Protein AF-A0A5R2MSP9-F1 (afdb_monomer_lite)

pLDDT: mean 94.14, std 3.6, range [82.19, 98.12]

Radius of gyration: 12.53 Å; chains: 1; bounding box: 25×25×31 Å

Structure (mmCIF, N/CA/C/O backbone):
data_AF-A0A5R2MSP9-F1
#
_entry.id   AF-A0A5R2MSP9-F1
#
loop_
_atom_site.group_PDB
_atom_site.id
_atom_site.type_symbol
_atom_site.label_atom_id
_atom_site.lab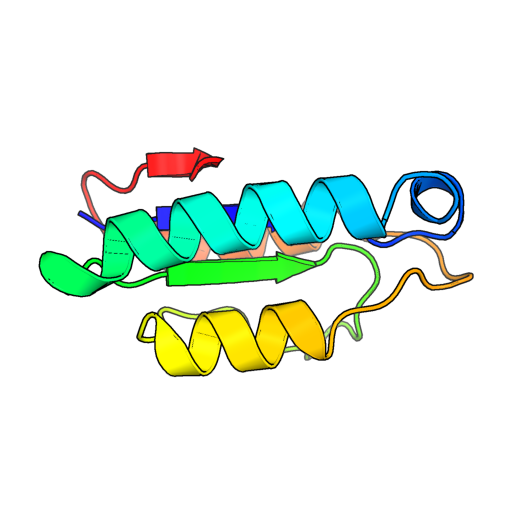el_alt_id
_atom_site.label_comp_id
_atom_site.label_asym_id
_atom_site.label_entity_id
_atom_site.label_seq_id
_atom_site.pdbx_PDB_ins_code
_atom_site.Cartn_x
_atom_site.Cartn_y
_atom_site.Cartn_z
_atom_site.occupancy
_atom_site.B_iso_or_equiv
_atom_site.auth_seq_id
_atom_site.auth_comp_id
_atom_site.auth_asym_id
_atom_site.auth_atom_id
_atom_site.pdbx_PDB_model_num
ATOM 1 N N . PRO A 1 1 ? -9.875 -4.117 13.881 1.00 85.25 1 PRO A N 1
ATOM 2 C CA . PRO A 1 1 ? -9.727 -4.360 12.424 1.00 85.25 1 PRO A CA 1
ATOM 3 C C . PRO A 1 1 ? -8.368 -3.808 11.964 1.00 85.25 1 PRO A C 1
ATOM 5 O O . PRO A 1 1 ? -7.846 -2.922 12.638 1.00 85.25 1 PRO A O 1
ATOM 8 N N . ALA A 1 2 ? -7.791 -4.336 10.885 1.00 94.19 2 ALA A N 1
ATOM 9 C CA . ALA A 1 2 ? -6.549 -3.845 10.270 1.00 94.19 2 ALA A CA 1
ATOM 10 C C . ALA A 1 2 ? -6.815 -3.361 8.833 1.00 94.19 2 ALA A C 1
ATOM 12 O O . ALA A 1 2 ? -7.857 -3.684 8.271 1.00 94.19 2 ALA A O 1
ATOM 13 N N . LEU A 1 3 ? -5.885 -2.616 8.241 1.00 97.06 3 LEU A N 1
ATOM 14 C CA . LEU A 1 3 ? -5.901 -2.245 6.825 1.00 97.06 3 LEU A CA 1
ATOM 15 C C . LEU A 1 3 ? -4.788 -3.004 6.098 1.00 97.06 3 LEU A C 1
ATOM 17 O O . LEU A 1 3 ? -3.613 -2.784 6.376 1.00 97.06 3 LEU A O 1
ATOM 21 N N . ALA A 1 4 ? -5.128 -3.861 5.144 1.00 97.31 4 ALA A N 1
ATOM 22 C CA . ALA A 1 4 ? -4.169 -4.390 4.184 1.00 97.31 4 ALA A CA 1
ATOM 23 C C . ALA A 1 4 ? -4.092 -3.453 2.981 1.00 97.31 4 ALA A C 1
ATOM 25 O O . ALA A 1 4 ? -5.119 -3.165 2.372 1.00 97.31 4 ALA A O 1
ATOM 26 N N . LEU A 1 5 ? -2.887 -3.005 2.641 1.00 97.12 5 LEU A N 1
ATOM 27 C CA . LEU A 1 5 ? -2.631 -2.180 1.467 1.00 97.12 5 LEU A CA 1
ATOM 28 C C . LEU A 1 5 ? -1.679 -2.943 0.549 1.00 97.12 5 LEU A C 1
ATOM 30 O O . LEU A 1 5 ? -0.505 -3.106 0.895 1.00 97.12 5 LEU A O 1
ATOM 34 N N . VAL A 1 6 ? -2.155 -3.390 -0.614 1.00 96.19 6 VAL A N 1
ATOM 35 C CA . VAL A 1 6 ? -1.309 -4.116 -1.574 1.00 96.19 6 VAL A CA 1
ATOM 36 C C . VAL A 1 6 ? -1.185 -3.336 -2.874 1.00 96.19 6 VAL A C 1
ATOM 38 O O . VAL A 1 6 ? -2.168 -3.095 -3.564 1.00 96.19 6 VAL A O 1
ATOM 41 N N . SER A 1 7 ? 0.039 -2.953 -3.238 1.00 94.81 7 SER A N 1
ATOM 42 C CA . SER A 1 7 ? 0.293 -2.120 -4.416 1.00 94.81 7 SER A CA 1
ATOM 43 C C . SER A 1 7 ? 1.288 -2.767 -5.373 1.00 94.81 7 SER A C 1
ATOM 45 O O . SER A 1 7 ? 2.384 -3.174 -4.984 1.00 94.81 7 SER A O 1
ATOM 47 N N . ASP A 1 8 ? 0.928 -2.814 -6.655 1.00 94.38 8 ASP A N 1
ATOM 48 C CA . ASP A 1 8 ? 1.869 -3.173 -7.710 1.00 94.38 8 ASP A CA 1
ATOM 49 C C . ASP A 1 8 ? 2.870 -2.041 -7.946 1.00 94.38 8 ASP A C 1
ATOM 51 O O . ASP A 1 8 ? 2.506 -0.955 -8.405 1.00 94.38 8 ASP A O 1
ATOM 55 N N . ASN A 1 9 ? 4.145 -2.316 -7.681 1.00 94.12 9 ASN A N 1
ATOM 56 C CA . ASN A 1 9 ? 5.263 -1.404 -7.921 1.00 94.12 9 ASN A CA 1
ATOM 57 C C . ASN A 1 9 ? 6.214 -1.933 -9.007 1.00 94.12 9 ASN A C 1
ATOM 59 O O . ASN A 1 9 ? 7.425 -1.727 -8.934 1.00 94.12 9 ASN A O 1
ATOM 63 N N . ASP A 1 10 ? 5.684 -2.620 -10.018 1.00 92.00 10 ASP A N 1
ATOM 64 C CA . ASP A 1 10 ? 6.448 -2.923 -11.228 1.00 92.00 10 ASP A CA 1
ATOM 65 C C . ASP A 1 10 ? 6.681 -1.677 -12.091 1.00 92.00 10 ASP A C 1
ATOM 67 O O . ASP A 1 10 ? 6.188 -0.578 -11.821 1.00 92.00 10 ASP A O 1
ATOM 71 N N . TRP A 1 11 ? 7.474 -1.843 -13.146 1.00 88.31 11 TRP A N 1
ATOM 72 C CA . TRP A 1 11 ? 7.785 -0.762 -14.073 1.00 88.31 11 TRP A CA 1
ATOM 73 C C . TRP A 1 11 ? 6.549 -0.222 -14.805 1.00 88.31 11 TRP A C 1
ATOM 75 O O . TRP A 1 11 ? 6.489 0.973 -15.090 1.00 88.31 11 TRP A O 1
ATOM 85 N N . ALA A 1 12 ? 5.543 -1.061 -15.070 1.00 89.69 12 ALA A N 1
ATOM 86 C CA . ALA A 1 12 ? 4.312 -0.628 -15.731 1.00 89.69 12 ALA A CA 1
ATOM 87 C C . ALA A 1 12 ? 3.535 0.390 -14.876 1.00 89.69 12 ALA A C 1
ATOM 89 O O . ALA A 1 12 ? 2.915 1.309 -15.413 1.00 89.69 12 ALA A O 1
ATOM 90 N N . SER A 1 13 ? 3.641 0.302 -13.548 1.00 88.62 13 SER A N 1
ATOM 91 C CA . SER A 1 13 ? 3.078 1.286 -12.620 1.00 88.62 13 SER A CA 1
ATOM 92 C C . SER A 1 13 ? 3.807 2.639 -12.591 1.00 88.62 13 SER A C 1
ATOM 94 O O . SER A 1 13 ? 3.284 3.580 -11.988 1.00 88.62 13 SER A O 1
ATOM 96 N N . ALA A 1 14 ? 4.980 2.788 -13.221 1.00 90.88 14 ALA A N 1
ATOM 97 C CA . ALA A 1 14 ? 5.830 3.970 -13.047 1.00 90.88 14 ALA A CA 1
ATOM 98 C C . ALA A 1 14 ? 5.151 5.295 -13.433 1.00 90.88 14 ALA A C 1
ATOM 100 O O . ALA A 1 14 ? 5.246 6.268 -12.684 1.00 90.88 14 ALA A O 1
ATOM 101 N N . ALA A 1 15 ? 4.411 5.323 -14.548 1.00 93.00 15 ALA A N 1
ATOM 102 C CA . ALA A 1 15 ? 3.750 6.532 -15.052 1.00 93.00 15 ALA A CA 1
ATOM 103 C C . ALA A 1 15 ? 2.710 7.120 -14.078 1.00 93.00 15 ALA A C 1
ATOM 105 O O . ALA A 1 15 ? 2.445 8.321 -14.095 1.00 93.00 15 ALA A O 1
ATOM 106 N N . HIS A 1 16 ? 2.141 6.283 -13.208 1.00 92.19 16 HIS A N 1
ATOM 107 C CA . HIS A 1 16 ? 1.081 6.665 -12.272 1.00 92.19 16 HIS A CA 1
ATOM 108 C C . HIS A 1 16 ? 1.489 6.468 -10.808 1.00 92.19 16 HIS A C 1
ATOM 110 O O . HIS A 1 16 ? 0.648 6.552 -9.912 1.00 92.19 16 HIS A O 1
ATOM 116 N N . TRP A 1 17 ? 2.776 6.221 -10.540 1.00 94.62 17 TRP A N 1
ATOM 117 C CA . TRP A 1 17 ? 3.247 5.839 -9.210 1.00 94.62 17 TRP A CA 1
ATOM 118 C C . TRP A 1 17 ? 2.910 6.878 -8.142 1.00 94.62 17 TRP A C 1
ATOM 120 O O . TRP A 1 17 ? 2.366 6.533 -7.097 1.00 94.62 17 TRP A O 1
ATOM 130 N N . ASN A 1 18 ? 3.132 8.161 -8.433 1.00 94.94 18 ASN A N 1
ATOM 131 C CA . ASN A 1 18 ? 2.844 9.236 -7.482 1.00 94.94 18 ASN A CA 1
ATOM 132 C C . ASN A 1 18 ? 1.354 9.300 -7.102 1.00 94.94 18 ASN A C 1
ATOM 134 O O . ASN A 1 18 ? 1.030 9.574 -5.952 1.00 94.94 18 ASN A O 1
ATOM 138 N N . GLN A 1 19 ? 0.442 9.005 -8.036 1.00 95.56 19 GLN A N 1
ATOM 139 C CA . GLN A 1 19 ? -1.000 8.974 -7.757 1.00 95.56 19 GLN A CA 1
ATOM 140 C C . GLN A 1 19 ? -1.374 7.780 -6.868 1.00 95.56 19 GLN A C 1
ATOM 142 O O . GLN A 1 19 ? -2.192 7.915 -5.955 1.00 95.56 19 GLN A O 1
ATOM 147 N N . ARG A 1 20 ? -0.740 6.620 -7.095 1.00 95.56 20 ARG A N 1
ATOM 148 C CA . ARG A 1 20 ? -0.894 5.436 -6.237 1.00 95.56 20 ARG A CA 1
ATOM 149 C C . ARG A 1 20 ? -0.386 5.708 -4.824 1.00 95.56 20 ARG A C 1
ATOM 151 O O . ARG A 1 20 ? -1.099 5.414 -3.871 1.00 95.56 20 ARG A O 1
ATOM 158 N N . VAL A 1 21 ? 0.793 6.322 -4.695 1.00 96.88 21 VAL A N 1
ATOM 159 C CA . VAL A 1 21 ? 1.358 6.728 -3.399 1.00 96.88 21 VAL A CA 1
ATOM 160 C C . VAL A 1 21 ? 0.425 7.702 -2.688 1.00 96.88 21 VAL A C 1
ATOM 162 O O . VAL A 1 21 ? 0.043 7.424 -1.561 1.00 96.88 21 VAL A O 1
ATOM 165 N N . ALA A 1 22 ? -0.034 8.768 -3.347 1.00 97.12 22 ALA A N 1
ATOM 166 C CA . ALA A 1 22 ? -0.938 9.741 -2.729 1.00 97.12 22 ALA A CA 1
ATOM 167 C C . ALA A 1 22 ? -2.258 9.107 -2.241 1.00 97.12 22 ALA A C 1
ATOM 169 O O . ALA A 1 22 ? -2.766 9.445 -1.171 1.00 97.12 22 ALA A O 1
ATOM 170 N N . THR A 1 23 ? -2.805 8.156 -3.004 1.00 97.06 23 THR A N 1
ATOM 171 C CA . THR A 1 23 ? -4.020 7.421 -2.615 1.00 97.06 23 THR A CA 1
ATOM 172 C C . THR A 1 23 ? -3.767 6.536 -1.395 1.00 97.06 23 THR A C 1
ATOM 174 O O . THR A 1 23 ? -4.537 6.563 -0.436 1.00 97.06 23 THR A O 1
ATOM 177 N N . ALA A 1 24 ? -2.663 5.789 -1.403 1.00 97.56 24 ALA A N 1
ATOM 178 C CA . ALA A 1 24 ? -2.255 4.949 -0.288 1.00 97.56 24 ALA A CA 1
ATOM 179 C C . ALA A 1 24 ? -1.946 5.765 0.980 1.00 97.56 24 ALA A C 1
ATOM 181 O O . ALA A 1 24 ? -2.373 5.384 2.066 1.00 97.56 24 ALA A O 1
ATOM 182 N N . GLU A 1 25 ? -1.272 6.912 0.854 1.00 98.06 25 GLU A N 1
ATOM 183 C CA . GLU A 1 25 ? -0.995 7.816 1.975 1.00 98.06 25 GLU A CA 1
ATOM 184 C C . GLU A 1 25 ? -2.291 8.287 2.636 1.00 98.06 25 GLU A C 1
ATOM 186 O O . GLU A 1 25 ? -2.380 8.300 3.862 1.00 98.06 25 GLU A O 1
ATOM 191 N N . ARG A 1 26 ? -3.322 8.620 1.848 1.00 98.00 26 ARG A N 1
ATOM 192 C CA . ARG A 1 26 ? -4.638 8.986 2.387 1.00 98.00 26 ARG A CA 1
ATOM 193 C C . ARG A 1 26 ? -5.251 7.853 3.214 1.00 98.00 26 ARG A C 1
ATOM 195 O O . ARG A 1 26 ? -5.665 8.099 4.340 1.00 98.00 26 ARG A O 1
ATOM 202 N N . LEU A 1 27 ? -5.257 6.624 2.694 1.00 97.94 27 LEU A N 1
ATOM 203 C CA . LEU A 1 27 ? -5.803 5.463 3.411 1.00 97.94 27 LEU A CA 1
ATOM 204 C C . LEU A 1 27 ? -5.051 5.183 4.722 1.00 97.94 27 LEU A C 1
ATOM 206 O O . LEU A 1 27 ? -5.670 4.878 5.740 1.00 97.94 27 LEU A O 1
ATOM 210 N N . ILE A 1 28 ? -3.722 5.315 4.716 1.00 97.81 28 ILE A N 1
ATOM 211 C CA . ILE A 1 28 ? -2.898 5.133 5.919 1.00 97.81 28 ILE A CA 1
ATOM 212 C C . ILE A 1 28 ? -3.156 6.251 6.939 1.00 97.81 28 ILE A C 1
ATOM 214 O O . ILE A 1 28 ? -3.265 5.981 8.136 1.00 97.81 28 ILE A O 1
ATOM 218 N N . ASN A 1 29 ? -3.302 7.496 6.482 1.00 98.00 29 ASN A N 1
ATOM 219 C CA . ASN A 1 29 ? -3.646 8.619 7.353 1.00 98.00 29 ASN A CA 1
ATOM 220 C C . ASN A 1 29 ? -5.026 8.437 8.003 1.00 98.00 29 ASN A C 1
ATOM 222 O O . ASN A 1 29 ? -5.164 8.713 9.191 1.00 98.00 29 ASN A O 1
ATOM 226 N N . ASP A 1 30 ? -6.013 7.907 7.276 1.00 97.06 30 ASP A N 1
ATOM 227 C CA . ASP A 1 30 ? -7.347 7.611 7.820 1.00 97.06 30 ASP A CA 1
ATOM 228 C C . ASP A 1 30 ? -7.308 6.480 8.877 1.00 97.06 30 ASP A C 1
ATOM 230 O O . ASP A 1 30 ? -8.090 6.477 9.833 1.00 97.06 30 ASP A O 1
ATOM 234 N N . ALA A 1 31 ? -6.363 5.539 8.758 1.00 95.94 31 ALA A N 1
ATOM 235 C CA . ALA A 1 31 ? -6.141 4.460 9.726 1.00 95.94 31 ALA A CA 1
ATOM 236 C C . ALA A 1 31 ? -5.489 4.943 11.044 1.00 95.94 31 ALA A C 1
ATOM 238 O O . ALA A 1 31 ? -5.747 4.381 12.116 1.00 95.94 31 ALA A O 1
ATOM 239 N N . GLY A 1 32 ? -4.675 6.002 10.984 1.00 95.69 32 GLY A N 1
ATOM 240 C CA . GLY A 1 32 ? -3.865 6.512 12.096 1.00 95.69 32 GLY A CA 1
ATOM 241 C C . GLY A 1 32 ? -4.642 6.905 13.364 1.00 95.69 32 GLY A C 1
ATOM 242 O O . GLY A 1 32 ? -4.333 6.367 14.430 1.00 95.69 32 GLY A O 1
ATOM 243 N N . PRO A 1 33 ? -5.657 7.793 13.298 1.00 96.19 33 PRO A N 1
ATOM 244 C 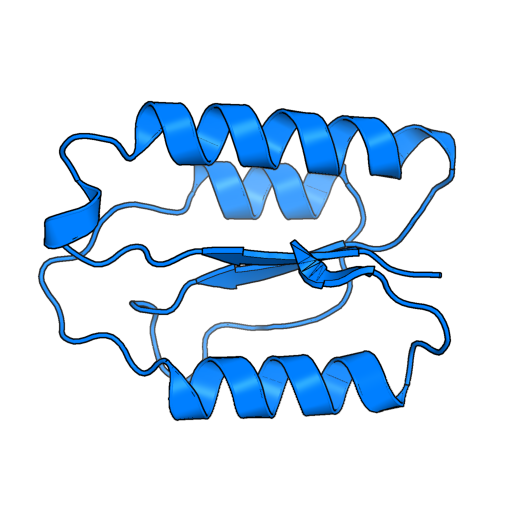CA . PRO A 1 33 ? -6.403 8.265 14.472 1.00 96.19 33 PRO A CA 1
ATOM 245 C C . PRO A 1 33 ? -7.017 7.141 15.312 1.00 96.19 33 PRO A C 1
ATOM 247 O O . PRO A 1 33 ? -7.043 7.215 16.539 1.00 96.19 33 PRO A O 1
ATOM 250 N N . ASN A 1 34 ? -7.456 6.069 14.649 1.00 94.75 34 ASN A N 1
ATOM 251 C CA . ASN A 1 34 ? -8.068 4.905 15.286 1.00 94.75 34 ASN A CA 1
ATOM 252 C C . ASN A 1 34 ? -7.050 3.811 15.647 1.00 94.75 34 ASN A C 1
ATOM 254 O O . ASN A 1 34 ? -7.449 2.730 16.077 1.00 94.75 34 ASN A O 1
ATOM 258 N N . ARG A 1 35 ? -5.746 4.074 15.465 1.00 94.69 35 ARG A N 1
ATOM 259 C CA . ARG A 1 35 ? -4.646 3.111 15.647 1.00 94.69 35 ARG A CA 1
ATOM 260 C C . ARG A 1 35 ? -4.898 1.789 14.919 1.00 94.69 35 ARG A C 1
ATOM 262 O O . ARG A 1 35 ? -4.561 0.721 15.428 1.00 94.69 35 ARG A O 1
ATOM 269 N N . VAL A 1 36 ? -5.517 1.861 13.742 1.00 97.12 36 VAL A N 1
ATOM 270 C CA . VAL A 1 36 ? -5.750 0.693 12.892 1.00 97.12 36 VAL A CA 1
ATOM 271 C C . VAL A 1 36 ? -4.392 0.256 12.336 1.00 97.12 36 VAL A C 1
ATOM 273 O O . VAL A 1 36 ? -3.753 1.051 11.645 1.00 97.12 36 VAL A O 1
ATOM 276 N N . PRO A 1 37 ? -3.920 -0.971 12.627 1.00 97.44 37 PRO A N 1
ATOM 277 C CA . PRO A 1 37 ? -2.656 -1.456 12.086 1.00 97.44 37 PRO A CA 1
ATOM 278 C C . PRO A 1 37 ? -2.726 -1.562 10.564 1.00 97.44 37 PRO A C 1
ATOM 280 O O . PRO A 1 37 ? -3.752 -1.976 10.018 1.00 97.44 37 PRO A O 1
ATOM 283 N N . VAL A 1 38 ? -1.628 -1.238 9.889 1.00 98.06 38 VAL A N 1
ATOM 284 C CA . VAL A 1 38 ? -1.520 -1.284 8.430 1.00 98.06 38 VAL A CA 1
ATOM 285 C C . VAL A 1 38 ? -0.560 -2.391 8.020 1.00 98.06 38 VAL A C 1
ATOM 287 O O . VAL A 1 38 ? 0.545 -2.478 8.541 1.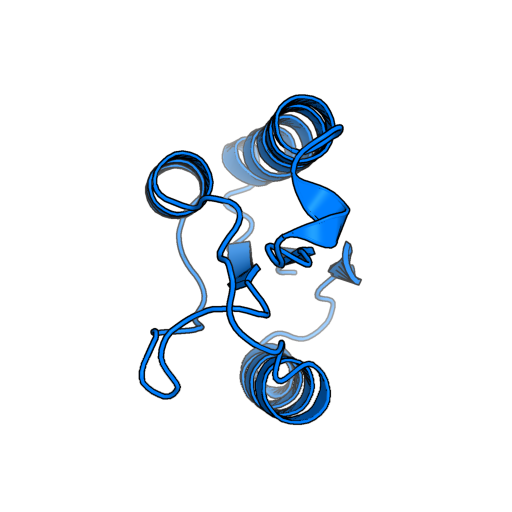00 98.06 38 VAL A O 1
ATOM 290 N N . VAL A 1 39 ? -0.952 -3.216 7.055 1.00 98.00 39 VAL A N 1
ATOM 291 C CA . VAL A 1 39 ? -0.102 -4.232 6.428 1.00 98.00 39 VAL A CA 1
ATOM 292 C C . VAL A 1 39 ? 0.240 -3.763 5.008 1.00 98.00 39 VAL A C 1
ATOM 294 O O . VAL A 1 39 ? -0.512 -4.065 4.079 1.00 98.00 39 VAL A O 1
ATOM 297 N N . PRO A 1 40 ? 1.325 -2.987 4.811 1.00 97.00 40 PRO A N 1
ATOM 298 C CA . PRO A 1 40 ? 1.743 -2.547 3.485 1.00 97.00 40 PRO A CA 1
ATOM 299 C C . PRO A 1 40 ? 2.531 -3.646 2.761 1.00 97.00 40 PRO A C 1
ATOM 301 O O . PRO A 1 40 ? 3.509 -4.184 3.289 1.00 97.00 40 PRO A O 1
ATOM 304 N N . ALA A 1 41 ? 2.147 -3.944 1.523 1.00 96.88 41 ALA A N 1
ATOM 305 C CA . ALA A 1 41 ? 2.820 -4.918 0.674 1.00 96.88 41 ALA A CA 1
ATOM 306 C C . ALA A 1 41 ? 2.993 -4.399 -0.761 1.00 96.88 41 ALA A C 1
ATOM 308 O O . ALA A 1 41 ? 2.094 -3.788 -1.336 1.00 96.88 41 ALA A O 1
ATOM 309 N N . PHE A 1 42 ? 4.158 -4.679 -1.345 1.00 96.00 42 PHE A N 1
ATOM 310 C CA . PHE A 1 42 ? 4.540 -4.253 -2.691 1.00 96.00 42 PHE A CA 1
ATOM 311 C C . PHE A 1 42 ? 4.991 -5.468 -3.502 1.00 96.00 42 PHE A C 1
ATOM 313 O O . PHE A 1 42 ? 5.752 -6.294 -2.995 1.00 96.00 42 PHE A O 1
ATOM 320 N N . THR A 1 43 ? 4.492 -5.622 -4.729 1.00 95.00 43 THR A N 1
ATOM 321 C CA . THR A 1 43 ? 4.599 -6.900 -5.461 1.00 95.00 43 THR A CA 1
ATOM 322 C C . THR A 1 43 ? 5.902 -7.103 -6.233 1.00 95.00 43 THR A C 1
ATOM 324 O O . THR A 1 43 ? 6.223 -8.233 -6.597 1.00 95.00 43 THR A O 1
ATOM 327 N N . ALA A 1 44 ? 6.677 -6.043 -6.446 1.00 94.56 44 ALA A N 1
ATOM 328 C CA . ALA A 1 44 ? 8.016 -6.054 -7.023 1.00 94.56 44 ALA A CA 1
ATOM 329 C C . ALA A 1 44 ? 9.051 -5.660 -5.953 1.00 94.56 44 ALA A C 1
ATOM 331 O O . ALA A 1 44 ? 9.751 -4.654 -6.061 1.00 94.56 44 ALA A O 1
ATOM 332 N N . GLU A 1 45 ? 9.137 -6.450 -4.885 1.00 89.62 45 GLU A N 1
ATOM 333 C CA . GLU A 1 45 ? 10.138 -6.318 -3.821 1.00 89.62 45 GLU A CA 1
ATOM 334 C C . GLU A 1 45 ? 10.958 -7.605 -3.672 1.00 89.62 45 GLU A C 1
ATOM 336 O O . GLU A 1 45 ? 10.662 -8.632 -4.281 1.00 89.62 45 GLU A O 1
ATOM 341 N N . LYS A 1 46 ? 12.027 -7.563 -2.866 1.00 86.88 46 LYS A N 1
ATOM 342 C CA . LYS A 1 46 ? 12.813 -8.773 -2.576 1.00 86.88 46 LYS A CA 1
ATOM 343 C C . LYS A 1 46 ? 11.918 -9.840 -1.918 1.00 86.88 46 LYS A C 1
ATOM 345 O O . LYS A 1 46 ? 11.103 -9.478 -1.068 1.00 86.88 46 LYS A O 1
ATOM 350 N N . PRO A 1 47 ? 12.119 -11.145 -2.186 1.00 82.19 47 PRO A N 1
ATOM 351 C CA . PRO A 1 47 ? 11.297 -12.207 -1.593 1.00 82.19 47 PRO A CA 1
ATOM 352 C C . PRO A 1 47 ? 11.256 -12.200 -0.058 1.00 82.19 47 PRO A C 1
ATOM 354 O O . PRO A 1 47 ? 10.258 -12.588 0.541 1.00 82.19 47 PRO A O 1
ATOM 357 N N . ASN A 1 48 ? 12.320 -11.721 0.590 1.00 82.94 48 ASN A N 1
ATOM 358 C CA . ASN A 1 48 ? 12.422 -11.604 2.044 1.00 82.94 48 ASN A CA 1
ATOM 359 C C . ASN A 1 48 ? 11.958 -10.244 2.596 1.00 82.94 48 ASN A C 1
ATOM 361 O O . ASN A 1 48 ? 12.163 -9.974 3.777 1.00 82.94 48 ASN A O 1
ATOM 365 N N . ALA A 1 49 ? 11.362 -9.375 1.774 1.00 87.31 49 ALA A N 1
ATOM 366 C CA . ALA A 1 49 ? 10.791 -8.122 2.248 1.00 87.31 49 ALA A CA 1
ATOM 367 C C . ALA A 1 49 ? 9.730 -8.419 3.311 1.00 87.31 49 ALA A C 1
ATOM 369 O O . ALA A 1 49 ? 8.832 -9.229 3.083 1.00 87.31 49 ALA A O 1
ATOM 370 N N . GLU A 1 50 ? 9.849 -7.792 4.475 1.00 87.75 50 GLU A N 1
ATOM 371 C CA . GLU A 1 50 ? 8.911 -7.985 5.577 1.00 87.75 50 GLU A CA 1
ATOM 372 C C . GLU A 1 50 ? 7.497 -7.512 5.199 1.00 87.75 50 GLU A C 1
ATOM 374 O O . GLU A 1 50 ? 7.329 -6.463 4.569 1.00 87.75 50 GLU A O 1
ATOM 379 N N . ILE A 1 51 ? 6.492 -8.312 5.555 1.00 93.50 51 ILE A N 1
ATOM 380 C CA . ILE A 1 51 ? 5.068 -8.005 5.401 1.00 93.50 51 ILE A CA 1
ATOM 381 C C . ILE A 1 51 ? 4.441 -8.324 6.752 1.00 93.50 51 ILE A C 1
ATOM 383 O O . ILE A 1 51 ? 4.414 -9.485 7.159 1.00 93.50 51 ILE A O 1
ATOM 387 N N . GLY A 1 52 ? 3.985 -7.294 7.453 1.00 93.31 52 GLY A N 1
ATOM 388 C CA . GLY A 1 52 ? 3.450 -7.405 8.802 1.00 93.31 52 GLY A CA 1
ATOM 389 C C . GLY A 1 52 ? 2.699 -6.138 9.203 1.00 93.31 52 GLY A C 1
ATOM 390 O O . GLY A 1 52 ? 2.776 -5.135 8.487 1.00 93.31 52 GLY A O 1
ATOM 391 N N . PRO A 1 53 ? 1.938 -6.188 10.307 1.00 96.25 53 PRO A N 1
ATOM 392 C CA . PRO A 1 53 ? 1.227 -5.028 10.815 1.00 96.25 53 PRO A CA 1
ATOM 393 C C . PRO A 1 53 ? 2.221 -3.989 11.336 1.00 96.25 53 PRO A C 1
ATOM 395 O O . PRO A 1 53 ? 3.058 -4.277 12.187 1.00 96.25 53 PRO A O 1
ATOM 398 N N . LEU A 1 54 ? 2.091 -2.772 10.832 1.00 97.62 54 LEU A N 1
ATOM 399 C CA . LEU A 1 54 ? 2.824 -1.586 11.242 1.00 97.62 54 LEU A CA 1
ATOM 400 C C . LEU A 1 54 ? 1.839 -0.546 11.777 1.00 97.62 54 LEU A C 1
ATOM 402 O O . LEU A 1 54 ? 0.648 -0.569 11.448 1.00 97.62 54 LEU A O 1
ATOM 406 N N . ASP A 1 55 ? 2.331 0.391 12.583 1.00 97.81 55 ASP A N 1
ATOM 407 C CA . ASP A 1 55 ? 1.579 1.619 12.823 1.00 97.81 55 ASP A CA 1
ATOM 408 C C . ASP A 1 55 ? 1.554 2.501 11.559 1.00 97.81 55 ASP A C 1
ATOM 410 O O . ASP A 1 55 ? 2.262 2.257 10.575 1.00 97.81 55 ASP A O 1
ATOM 414 N N . ALA A 1 56 ? 0.705 3.530 11.569 1.00 97.81 56 ALA A N 1
ATOM 415 C CA . ALA A 1 56 ? 0.534 4.403 10.412 1.00 97.81 56 ALA A CA 1
ATOM 416 C C . ALA A 1 56 ? 1.832 5.135 10.017 1.00 97.81 56 ALA A C 1
ATOM 418 O O . ALA A 1 56 ? 2.072 5.336 8.829 1.00 97.81 56 ALA A O 1
ATOM 419 N N . ALA A 1 57 ? 2.686 5.500 10.978 1.00 98.06 57 ALA A N 1
ATOM 420 C CA . ALA A 1 57 ? 3.927 6.218 10.696 1.00 98.06 57 ALA A CA 1
ATOM 421 C C . ALA A 1 57 ? 4.941 5.310 9.983 1.00 98.06 57 ALA A C 1
ATOM 423 O O . ALA A 1 57 ? 5.429 5.652 8.907 1.00 98.06 57 ALA A O 1
ATOM 424 N N . ALA A 1 58 ? 5.175 4.109 10.512 1.00 98.12 58 ALA A N 1
ATOM 425 C CA . ALA A 1 58 ? 6.060 3.123 9.900 1.00 98.12 58 ALA A CA 1
ATOM 426 C C . ALA A 1 58 ? 5.532 2.635 8.537 1.00 98.12 58 ALA A C 1
ATOM 428 O O . ALA A 1 58 ? 6.311 2.386 7.612 1.00 98.12 58 ALA A O 1
ATOM 429 N N . ALA A 1 59 ? 4.208 2.534 8.372 1.00 97.81 59 ALA A N 1
ATOM 430 C CA . ALA A 1 59 ? 3.604 2.214 7.082 1.00 97.81 59 ALA A CA 1
ATOM 431 C C . ALA A 1 59 ? 3.817 3.329 6.041 1.00 97.81 59 ALA A C 1
ATOM 433 O O . ALA A 1 59 ? 4.135 3.023 4.889 1.00 97.81 59 ALA A O 1
ATOM 434 N N . LEU A 1 60 ? 3.705 4.604 6.437 1.00 98.12 60 LEU A N 1
ATOM 435 C CA . LEU A 1 60 ? 4.018 5.752 5.576 1.00 98.12 60 LEU A CA 1
ATOM 436 C C . LEU A 1 60 ? 5.490 5.767 5.162 1.00 98.12 60 LEU A C 1
ATOM 438 O O . LEU A 1 60 ? 5.786 5.971 3.985 1.00 98.12 60 LEU A O 1
ATOM 442 N N . ASP A 1 61 ? 6.408 5.512 6.094 1.00 97.50 61 ASP A N 1
ATOM 443 C CA . ASP A 1 61 ? 7.840 5.446 5.790 1.00 97.50 61 ASP A CA 1
ATOM 444 C C . ASP A 1 61 ? 8.132 4.360 4.751 1.00 97.50 61 ASP A C 1
ATOM 446 O O . ASP A 1 61 ? 8.838 4.592 3.764 1.00 97.50 61 ASP A O 1
ATOM 450 N N . ARG A 1 62 ? 7.515 3.183 4.911 1.00 96.50 62 ARG A N 1
ATOM 451 C CA .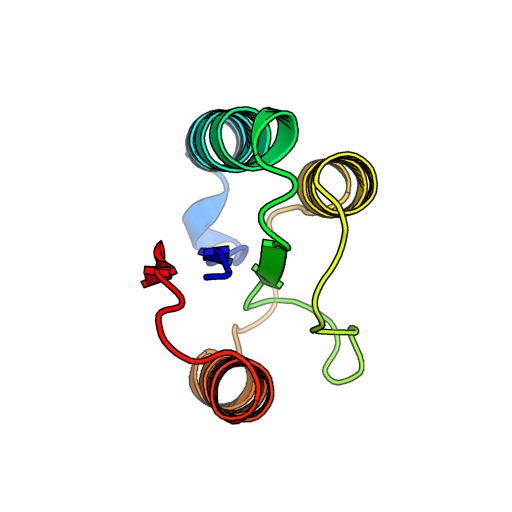 ARG A 1 62 ? 7.660 2.078 3.959 1.00 96.50 62 ARG A CA 1
ATOM 452 C C . ARG A 1 62 ? 7.050 2.400 2.593 1.00 96.50 62 ARG A C 1
ATOM 454 O O . ARG A 1 62 ? 7.656 2.071 1.575 1.00 96.50 62 ARG A O 1
ATOM 461 N N . LEU A 1 63 ? 5.898 3.070 2.559 1.00 96.94 63 LEU A N 1
ATOM 462 C CA . LEU A 1 63 ? 5.252 3.519 1.323 1.00 96.94 63 LEU A CA 1
ATOM 463 C C . LEU A 1 63 ? 6.095 4.551 0.567 1.00 96.94 63 LEU A C 1
ATOM 465 O O . LEU A 1 63 ? 6.267 4.429 -0.643 1.00 96.94 63 LEU A O 1
ATOM 469 N N . ARG A 1 64 ? 6.663 5.533 1.269 1.00 95.69 64 ARG A N 1
ATOM 470 C CA . ARG A 1 64 ? 7.515 6.576 0.674 1.00 95.69 64 ARG A CA 1
ATOM 471 C C . ARG A 1 64 ? 8.855 6.038 0.187 1.00 95.69 64 ARG A C 1
ATOM 473 O O . ARG A 1 64 ? 9.430 6.573 -0.760 1.00 95.69 64 ARG A O 1
ATOM 480 N N . ALA A 1 65 ? 9.354 4.977 0.818 1.00 94.88 65 ALA A N 1
ATOM 481 C CA . ALA A 1 65 ? 10.548 4.272 0.371 1.00 94.88 65 ALA A CA 1
ATOM 482 C C . ALA A 1 65 ? 10.295 3.391 -0.867 1.00 94.88 65 ALA A C 1
ATOM 484 O O . ALA A 1 65 ? 11.242 3.101 -1.608 1.00 94.88 65 ALA A O 1
ATOM 485 N N . ALA A 1 66 ? 9.048 2.969 -1.104 1.00 94.75 66 ALA A N 1
ATOM 486 C CA . ALA A 1 66 ? 8.688 2.131 -2.238 1.00 94.75 66 ALA A CA 1
ATOM 487 C C . ALA A 1 66 ? 8.778 2.902 -3.564 1.00 94.75 66 ALA A C 1
ATOM 489 O O . ALA A 1 66 ? 8.434 4.082 -3.676 1.00 94.75 66 ALA A O 1
ATOM 490 N N . LYS A 1 67 ? 9.265 2.211 -4.597 1.00 94.25 67 LYS A N 1
ATOM 491 C CA . LYS A 1 67 ? 9.475 2.765 -5.939 1.00 94.25 67 LYS A CA 1
ATOM 492 C C . LYS A 1 67 ? 9.101 1.729 -6.998 1.00 94.25 67 LYS A C 1
ATOM 494 O O . LYS A 1 67 ? 9.225 0.533 -6.714 1.00 94.25 67 LYS A O 1
ATOM 499 N N . PRO A 1 68 ? 8.710 2.160 -8.211 1.00 95.25 68 PRO A N 1
ATOM 500 C CA . PRO A 1 68 ? 8.578 1.277 -9.359 1.00 95.25 68 PRO A CA 1
ATOM 501 C C . PRO A 1 68 ? 9.906 0.577 -9.637 1.00 95.25 68 PRO A C 1
ATOM 503 O O . PRO A 1 68 ? 10.962 1.220 -9.610 1.00 95.25 68 PRO A O 1
ATOM 506 N N . ARG A 1 69 ? 9.871 -0.727 -9.909 1.00 92.19 69 ARG A N 1
ATOM 507 C CA . ARG A 1 69 ? 11.072 -1.526 -10.164 1.00 92.19 69 ARG A CA 1
ATOM 508 C C . ARG A 1 69 ? 11.018 -2.224 -11.524 1.00 92.19 69 ARG A C 1
ATOM 510 O O . ARG A 1 69 ? 9.980 -2.781 -11.877 1.00 92.19 69 ARG A O 1
ATOM 517 N N . PRO A 1 70 ? 12.138 -2.281 -12.268 1.00 90.50 70 PRO A N 1
ATOM 518 C CA . PRO A 1 70 ? 12.234 -3.011 -13.530 1.00 90.50 70 PRO A CA 1
ATOM 519 C C . PRO A 1 70 ? 12.499 -4.508 -13.293 1.00 90.50 70 PRO A C 1
ATOM 521 O O . PRO A 1 70 ? 13.450 -5.071 -13.825 1.00 90.50 70 PRO A O 1
ATOM 524 N N . ILE A 1 71 ? 11.685 -5.147 -12.450 1.00 87.69 71 ILE A N 1
ATOM 525 C CA . ILE A 1 71 ? 11.741 -6.589 -12.173 1.00 87.69 71 ILE A CA 1
ATOM 526 C C . ILE A 1 71 ? 10.331 -7.185 -12.265 1.00 87.69 71 ILE A C 1
ATOM 528 O O . ILE A 1 71 ? 9.360 -6.459 -12.033 1.00 87.69 71 ILE A O 1
ATOM 532 N N . PRO A 1 72 ? 10.192 -8.485 -12.585 1.00 86.31 72 PRO A N 1
ATOM 533 C CA . PRO A 1 72 ? 8.899 -9.155 -12.528 1.00 86.31 72 PRO A CA 1
ATOM 534 C C . PRO A 1 72 ? 8.273 -9.057 -11.131 1.00 86.31 72 PRO A C 1
ATOM 536 O O . PRO A 1 72 ? 8.967 -9.189 -10.123 1.00 86.31 72 PRO A O 1
ATOM 539 N N . THR A 1 73 ? 6.958 -8.860 -11.072 1.00 89.81 73 THR A N 1
ATOM 540 C CA . THR A 1 73 ? 6.189 -8.983 -9.826 1.00 89.81 73 THR A CA 1
ATOM 541 C C . THR A 1 73 ? 6.025 -10.441 -9.416 1.00 89.81 73 THR A C 1
ATOM 543 O O . THR A 1 73 ? 5.799 -11.285 -10.285 1.00 89.81 73 THR A O 1
ATOM 546 N N . ASP A 1 74 ? 5.928 -10.704 -8.116 1.00 90.56 74 ASP A N 1
ATOM 547 C CA . ASP A 1 74 ? 5.430 -11.974 -7.576 1.00 90.56 74 ASP A CA 1
ATOM 548 C C . ASP A 1 74 ? 4.118 -11.757 -6.805 1.00 90.56 74 ASP A C 1
ATOM 550 O O . ASP A 1 74 ? 4.050 -11.814 -5.574 1.00 90.56 74 ASP A O 1
ATOM 554 N N . ARG A 1 75 ? 3.051 -11.442 -7.553 1.00 94.00 75 ARG A N 1
ATOM 555 C CA . ARG A 1 75 ? 1.716 -11.200 -6.983 1.00 94.00 75 ARG A CA 1
ATOM 556 C C . ARG A 1 75 ? 1.218 -12.394 -6.150 1.00 94.00 75 ARG A C 1
ATOM 558 O O . ARG A 1 75 ? 0.798 -12.153 -5.019 1.00 94.00 75 ARG A O 1
ATOM 565 N N . PRO A 1 76 ? 1.286 -13.659 -6.627 1.00 94.69 76 PRO A N 1
ATOM 566 C CA . PRO A 1 76 ? 0.798 -14.800 -5.853 1.00 94.69 76 PRO A CA 1
ATOM 567 C C . PRO A 1 76 ? 1.512 -14.965 -4.510 1.00 94.69 76 PRO A C 1
ATOM 569 O O . PRO A 1 76 ? 0.840 -15.145 -3.493 1.00 94.69 76 PRO A O 1
ATOM 572 N N . ALA A 1 77 ? 2.847 -14.858 -4.469 1.00 93.69 77 ALA A N 1
ATOM 573 C CA . ALA A 1 77 ? 3.575 -14.994 -3.210 1.00 93.69 77 ALA A CA 1
ATOM 574 C C . ALA A 1 77 ? 3.268 -13.844 -2.245 1.00 93.69 77 ALA A C 1
ATOM 576 O O . ALA A 1 77 ? 3.088 -14.071 -1.047 1.00 93.69 77 ALA A O 1
ATOM 577 N N . VAL A 1 78 ? 3.163 -12.610 -2.749 1.00 95.50 78 VAL A N 1
ATOM 578 C CA . VAL A 1 78 ? 2.819 -11.445 -1.922 1.00 95.50 78 VAL A CA 1
ATOM 579 C C . VAL A 1 78 ? 1.414 -11.591 -1.339 1.00 95.50 78 VAL A C 1
ATOM 581 O O . VAL A 1 78 ? 1.244 -11.435 -0.130 1.00 95.50 78 VAL A O 1
ATOM 584 N N . TYR A 1 79 ? 0.421 -11.970 -2.149 1.00 95.25 79 TYR A N 1
ATOM 585 C CA . TYR A 1 79 ? -0.944 -12.194 -1.669 1.00 95.25 79 TYR A CA 1
ATOM 586 C C . TYR A 1 79 ? -1.027 -13.333 -0.653 1.00 95.25 79 TYR A C 1
ATOM 588 O O . TYR A 1 79 ? -1.708 -13.181 0.358 1.00 95.25 79 TYR A O 1
ATOM 596 N N . ALA A 1 80 ? -0.303 -14.437 -0.860 1.00 95.25 80 ALA A N 1
ATOM 597 C CA . ALA A 1 80 ? -0.265 -15.540 0.099 1.00 95.25 80 ALA A CA 1
ATOM 598 C C . ALA A 1 80 ? 0.297 -15.096 1.461 1.00 95.25 80 ALA A C 1
ATOM 600 O O . ALA A 1 80 ? -0.245 -15.449 2.509 1.00 95.25 80 ALA A O 1
ATOM 601 N N . ARG A 1 81 ? 1.352 -14.272 1.460 1.00 95.31 81 ARG A N 1
ATOM 602 C CA . ARG A 1 81 ? 1.950 -13.733 2.690 1.00 95.31 81 ARG A CA 1
ATOM 603 C C . ARG A 1 81 ? 1.027 -12.738 3.389 1.00 95.31 81 ARG A C 1
ATOM 605 O O . ARG A 1 81 ? 0.865 -12.831 4.602 1.00 95.31 81 ARG A O 1
ATOM 612 N N . VAL A 1 82 ? 0.380 -11.840 2.640 1.00 96.31 82 VAL A N 1
ATOM 613 C CA . VAL A 1 82 ? -0.642 -10.930 3.187 1.00 96.31 82 VAL A CA 1
ATOM 614 C C . VAL A 1 82 ? -1.792 -11.733 3.795 1.00 96.31 82 VAL A C 1
ATOM 616 O O . VAL A 1 82 ? -2.142 -11.496 4.946 1.00 96.31 82 VAL A O 1
ATOM 619 N N . ALA A 1 83 ? -2.327 -12.731 3.087 1.00 94.69 83 ALA A N 1
ATOM 620 C CA . ALA A 1 83 ? -3.396 -13.591 3.594 1.00 94.69 83 ALA A CA 1
ATOM 621 C C . ALA A 1 83 ? -2.997 -14.314 4.893 1.00 94.69 83 ALA A C 1
ATOM 623 O O . ALA A 1 83 ? -3.792 -14.367 5.830 1.00 94.69 83 ALA A O 1
ATOM 624 N N . GLY A 1 84 ? -1.754 -14.802 4.985 1.00 95.12 84 GLY A N 1
ATOM 625 C CA . GLY A 1 84 ? -1.214 -15.394 6.210 1.00 95.12 84 GLY A CA 1
ATOM 626 C C . GLY A 1 84 ? -1.218 -14.426 7.399 1.00 95.12 84 GLY A C 1
ATOM 627 O O . GLY A 1 84 ? -1.632 -14.806 8.491 1.00 95.12 84 GLY A O 1
ATOM 628 N N . VAL A 1 85 ? -0.830 -13.164 7.185 1.00 95.38 85 VAL A N 1
ATOM 629 C CA . VAL A 1 85 ? -0.893 -12.113 8.220 1.00 95.38 85 VAL A CA 1
ATOM 630 C C . VAL A 1 85 ? -2.344 -11.799 8.600 1.00 95.38 85 VAL A C 1
ATOM 632 O O . VAL A 1 85 ? -2.671 -11.713 9.784 1.00 95.38 85 VAL A O 1
ATOM 635 N N . LEU A 1 86 ? -3.232 -11.660 7.611 1.00 95.38 86 LEU A N 1
ATOM 636 C CA . LEU A 1 86 ? -4.640 -11.326 7.843 1.00 95.38 86 LEU A CA 1
ATOM 637 C C . LEU A 1 86 ? -5.425 -12.437 8.544 1.00 95.38 86 LEU A C 1
ATOM 639 O O . LEU A 1 86 ? -6.389 -12.134 9.243 1.00 95.38 86 LEU A O 1
ATOM 643 N N . GLY A 1 87 ? -4.991 -13.697 8.444 1.00 94.25 87 GLY A N 1
ATOM 644 C CA . GLY A 1 87 ? -5.559 -14.803 9.219 1.00 94.25 87 GLY A CA 1
ATOM 645 C C . GLY A 1 87 ? -5.526 -14.570 10.738 1.00 94.25 87 GLY A C 1
ATOM 646 O O . GLY A 1 87 ? -6.390 -15.078 11.448 1.00 94.25 87 GLY A O 1
ATOM 647 N N 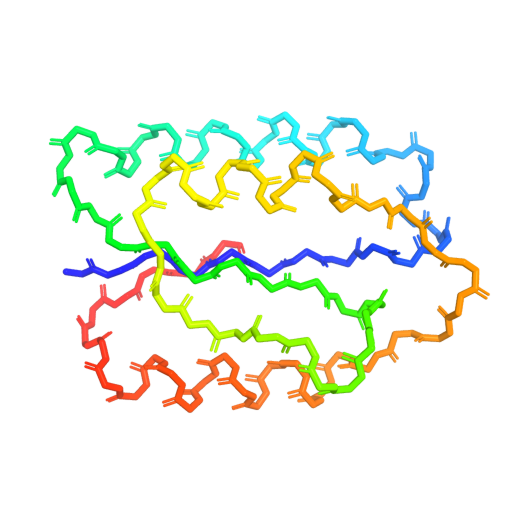. GLY A 1 88 ? -4.582 -13.759 11.236 1.00 92.62 88 GLY A N 1
ATOM 648 C CA . GLY A 1 88 ? -4.507 -13.331 12.639 1.00 92.62 88 GLY A CA 1
ATOM 649 C C . GLY A 1 88 ? -5.211 -12.002 12.952 1.00 92.62 88 GLY A C 1
ATOM 650 O O . GLY A 1 88 ? -5.204 -11.571 14.103 1.00 92.62 88 GLY A O 1
ATOM 651 N N . LEU A 1 89 ? -5.801 -11.333 11.956 1.00 92.44 89 LEU A N 1
ATOM 652 C CA . LEU A 1 89 ? -6.379 -9.987 12.060 1.00 92.44 89 LEU A CA 1
ATOM 653 C C . LEU A 1 89 ? -7.839 -9.985 11.566 1.00 92.44 89 LEU A C 1
ATOM 655 O O . LEU A 1 89 ? -8.135 -9.455 10.491 1.00 92.44 89 LEU A O 1
ATOM 659 N N . PRO A 1 90 ? -8.783 -10.564 12.333 1.00 89.00 90 PRO A N 1
ATOM 660 C CA . PRO A 1 90 ? -10.176 -10.652 11.911 1.00 89.00 90 PRO A CA 1
ATOM 661 C C . PRO A 1 90 ? -10.794 -9.262 11.693 1.00 89.00 90 PRO A C 1
ATOM 663 O O . PRO A 1 90 ? -10.549 -8.309 12.441 1.00 89.00 90 PRO A O 1
ATOM 666 N N . GLY A 1 91 ? -11.613 -9.148 10.644 1.00 90.06 91 GLY A N 1
ATOM 667 C CA . GLY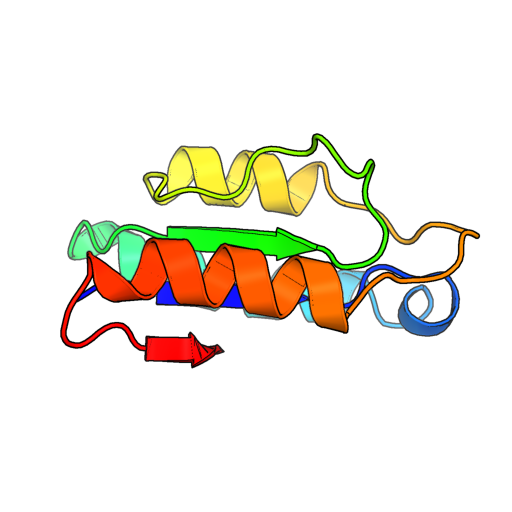 A 1 91 ? -12.258 -7.892 10.253 1.00 90.06 91 GLY A CA 1
ATOM 668 C C . GLY A 1 91 ? -11.320 -6.884 9.585 1.00 90.06 91 GLY A C 1
ATOM 669 O O . GLY A 1 91 ? -11.637 -5.696 9.566 1.00 90.06 91 GLY A O 1
ATOM 670 N N . ALA A 1 92 ? -10.159 -7.315 9.083 1.00 93.25 92 ALA A N 1
ATOM 671 C CA . ALA A 1 92 ? -9.308 -6.457 8.271 1.00 93.25 92 ALA A CA 1
ATOM 672 C C . ALA A 1 92 ? -9.987 -6.056 6.951 1.00 93.25 92 ALA A C 1
ATOM 674 O O . ALA A 1 92 ? -10.630 -6.880 6.299 1.00 93.25 92 ALA A O 1
ATOM 675 N N . SER A 1 93 ? -9.824 -4.796 6.556 1.00 93.25 93 SER A N 1
ATOM 676 C CA . SER A 1 93 ? -10.161 -4.311 5.219 1.00 93.25 93 SER A CA 1
ATOM 677 C C . SER A 1 93 ? -8.971 -4.492 4.277 1.00 93.25 93 SER A C 1
ATOM 679 O O . SER A 1 93 ? -7.820 -4.503 4.713 1.00 93.25 93 SER A O 1
ATOM 681 N N . VAL A 1 94 ? -9.244 -4.634 2.981 1.00 93.06 94 VAL A N 1
ATOM 682 C CA . VAL A 1 94 ? -8.226 -4.758 1.927 1.00 93.06 94 VAL A CA 1
ATOM 683 C C . VAL A 1 94 ? -8.428 -3.627 0.925 1.00 93.06 94 VAL A C 1
ATOM 685 O O . VAL A 1 94 ? -9.566 -3.377 0.523 1.00 93.06 94 VAL A O 1
ATOM 688 N N . ALA A 1 95 ? -7.340 -2.956 0.550 1.00 88.50 95 ALA A N 1
ATOM 689 C CA . ALA A 1 95 ? -7.302 -1.855 -0.408 1.00 88.50 95 ALA A CA 1
ATOM 690 C C . ALA A 1 95 ? -6.136 -1.994 -1.397 1.00 88.50 95 ALA A C 1
ATOM 692 O O . ALA A 1 95 ? -5.073 -2.544 -1.011 1.00 88.50 95 ALA A O 1
#

Sequence (95 aa):
PALALVSDNDWASAAHWNQRVATAERLINDAGPNRVPVVPAFTAEKPNAEIGPLDAAAALDRLRAAKPRPIPTDRPAVYARVAGVLGGLPGASVA

Secondary structure (DSSP, 8-state):
--EEEEE--BGGGGGGHHHHHHHHHHHHHHHTTTT--EEEEESSS-TT-----B-HHHHHHHHHH---BSS---HHHHHHHHHHHHTTSTT-EE-

Foldseek 3Di:
DAEEEEDEQAPVCQVVLVVSLVVVLVVLVVCQVVQHWYFYYYFPDDLPPDTETDTSVVNNVVSVPGHHDNDDGPVVSRVVVNVVRCVVPPPYDYD